Protein AF-A0A699UGI4-F1 (afdb_monomer)

Solvent-accessible surface area (backbone atoms only — not comparable to full-atom values): 4752 Å² total; per-residue (Å²): 116,66,72,61,52,63,47,52,64,32,67,92,67,65,49,75,68,47,51,52,52,49,53,49,54,50,48,49,53,72,74,37,71,83,76,61,93,80,77,64,92,86,45,96,53,54,78,51,73,52,75,47,77,49,62,77,72,32,98,89,74,48,45,44,58,69,48,69,52,75,47,79,55,129

Secondary structure (DSSP, 8-state):
-HHHHHHHTTTTS--HHHHHHHHHHHHHHHH-TTSSPPPPTT-SS-EEEEEE--TT--TTT-----EEEEEE--

Mean predicted aligned error: 8.42 Å

Organism: Tanacetum cinerariifolium (NCBI:txid118510)

Structure (mmCIF, N/CA/C/O backbone):
data_AF-A0A699UGI4-F1
#
_entry.id   AF-A0A699UGI4-F1
#
loop_
_atom_site.group_PDB
_atom_site.id
_atom_site.type_symbol
_atom_site.label_atom_id
_atom_site.label_alt_id
_atom_site.label_comp_id
_atom_site.label_asym_id
_atom_site.label_entity_id
_atom_site.label_seq_id
_atom_site.pdbx_PDB_ins_code
_atom_site.Cartn_x
_atom_site.Cartn_y
_atom_site.Cartn_z
_atom_site.occupancy
_atom_site.B_iso_or_equiv
_atom_site.auth_seq_id
_atom_site.auth_comp_id
_atom_site.auth_asym_id
_atom_site.auth_atom_id
_atom_site.pdbx_PDB_model_num
ATOM 1 N N . MET A 1 1 ? -4.457 3.917 -2.660 1.00 65.38 1 MET A N 1
ATOM 2 C CA . MET A 1 1 ? -4.057 2.846 -3.606 1.00 65.38 1 MET A CA 1
ATOM 3 C C . MET A 1 1 ? -2.980 3.253 -4.629 1.00 65.38 1 MET A C 1
ATOM 5 O O . MET A 1 1 ? -2.467 2.393 -5.326 1.00 65.38 1 MET A O 1
ATOM 9 N N . PHE A 1 2 ? -2.571 4.528 -4.714 1.00 70.31 2 PHE A N 1
ATOM 10 C CA . PHE A 1 2 ? -1.713 5.035 -5.798 1.00 70.31 2 PHE A CA 1
ATOM 11 C C . PHE A 1 2 ? -0.320 4.379 -5.914 1.00 70.31 2 PHE A C 1
ATOM 13 O O . PHE A 1 2 ? 0.051 3.927 -6.994 1.00 70.31 2 PHE A O 1
ATOM 20 N N . ALA A 1 3 ? 0.441 4.287 -4.816 1.00 79.12 3 ALA A N 1
ATOM 21 C CA . ALA A 1 3 ? 1.822 3.787 -4.853 1.00 79.12 3 ALA A CA 1
ATOM 22 C C . ALA A 1 3 ? 1.924 2.309 -5.282 1.00 79.12 3 ALA A C 1
ATOM 24 O O . ALA A 1 3 ? 2.804 1.948 -6.060 1.00 79.12 3 ALA A O 1
ATOM 25 N N . VAL A 1 4 ? 0.992 1.469 -4.818 1.00 81.88 4 VAL A N 1
ATOM 26 C CA . VAL A 1 4 ? 0.923 0.043 -5.179 1.00 81.88 4 VAL A CA 1
ATOM 27 C C . VAL A 1 4 ? 0.557 -0.120 -6.654 1.00 81.88 4 VAL A C 1
ATOM 29 O O . VAL A 1 4 ? 1.255 -0.826 -7.376 1.00 81.88 4 VAL A O 1
ATOM 32 N N . CYS A 1 5 ? -0.470 0.592 -7.133 1.00 77.50 5 CYS A N 1
ATOM 33 C CA . CYS A 1 5 ? -0.866 0.551 -8.542 1.00 77.50 5 CYS A CA 1
ATOM 34 C C . CYS A 1 5 ? 0.250 1.061 -9.468 1.00 77.50 5 CYS A C 1
ATOM 36 O O . CYS A 1 5 ? 0.480 0.482 -10.525 1.00 77.50 5 CYS A O 1
ATOM 38 N N . ALA A 1 6 ? 0.979 2.112 -9.079 1.00 79.94 6 ALA A N 1
ATOM 39 C CA . ALA A 1 6 ? 2.110 2.626 -9.853 1.00 79.94 6 ALA A CA 1
ATOM 40 C C . ALA A 1 6 ? 3.277 1.621 -9.929 1.00 79.94 6 ALA A C 1
ATOM 42 O O . ALA A 1 6 ? 3.878 1.452 -10.993 1.00 79.94 6 ALA A O 1
ATOM 43 N N . ALA A 1 7 ? 3.571 0.920 -8.828 1.00 82.62 7 ALA A N 1
ATOM 44 C CA . ALA A 1 7 ? 4.579 -0.137 -8.806 1.00 82.62 7 ALA A CA 1
ATOM 45 C C . ALA A 1 7 ? 4.162 -1.349 -9.664 1.00 82.62 7 ALA A C 1
ATOM 47 O O . ALA A 1 7 ? 4.981 -1.877 -10.419 1.00 82.62 7 ALA A O 1
ATOM 48 N N . ALA A 1 8 ? 2.884 -1.742 -9.611 1.00 80.75 8 ALA A N 1
ATOM 49 C CA . ALA A 1 8 ? 2.341 -2.901 -10.322 1.00 80.75 8 ALA A CA 1
ATOM 50 C C . ALA A 1 8 ? 2.429 -2.790 -11.857 1.00 80.75 8 ALA A C 1
ATOM 52 O O . ALA A 1 8 ? 2.657 -3.795 -12.529 1.00 80.75 8 ALA A O 1
ATOM 53 N N . ARG A 1 9 ? 2.364 -1.577 -12.432 1.00 79.69 9 ARG A N 1
ATOM 54 C CA . ARG A 1 9 ? 2.485 -1.360 -13.896 1.00 79.69 9 ARG A CA 1
ATOM 55 C C . ARG A 1 9 ? 3.759 -1.955 -14.499 1.00 79.69 9 ARG A C 1
ATOM 57 O O . ARG A 1 9 ? 3.794 -2.343 -15.661 1.00 79.69 9 ARG A O 1
ATOM 64 N N . HIS A 1 10 ? 4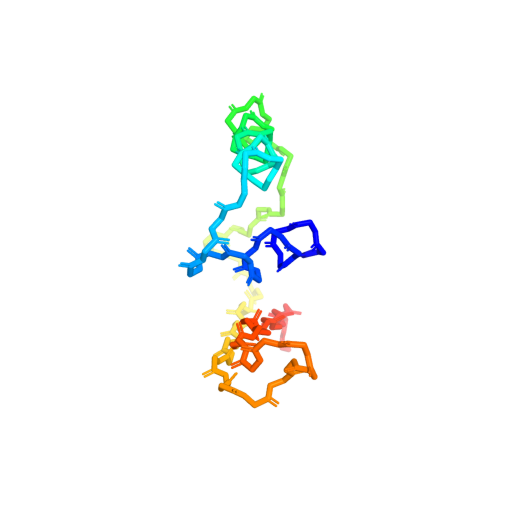.818 -2.069 -13.705 1.00 79.94 10 HIS A N 1
ATOM 65 C CA . HIS A 1 10 ? 6.106 -2.559 -14.175 1.00 79.94 10 HIS A CA 1
ATOM 66 C C . HIS A 1 10 ? 6.366 -4.029 -13.828 1.00 79.94 10 HIS A C 1
ATOM 68 O O . HIS A 1 10 ? 7.493 -4.486 -13.989 1.00 79.94 10 HIS A O 1
ATOM 74 N N . GLN A 1 11 ? 5.355 -4.782 -13.388 1.00 78.81 11 GLN A N 1
ATOM 75 C CA . GLN A 1 11 ? 5.524 -6.160 -12.914 1.00 78.81 11 GLN A CA 1
ATOM 76 C C . GLN A 1 11 ? 6.046 -7.120 -13.995 1.00 78.81 11 GLN A C 1
ATOM 78 O O . GLN A 1 11 ? 6.861 -7.985 -13.695 1.00 78.81 11 GLN A O 1
ATOM 83 N N . VAL A 1 12 ? 5.637 -6.939 -15.255 1.00 80.94 12 VAL A N 1
ATOM 84 C CA . VAL A 1 12 ? 6.080 -7.786 -16.384 1.00 80.94 12 VAL A CA 1
ATOM 85 C C . VAL A 1 12 ? 7.555 -7.557 -16.737 1.00 80.94 12 VAL A C 1
ATOM 87 O O . VAL A 1 12 ? 8.236 -8.457 -17.219 1.00 80.94 12 VAL A O 1
ATOM 90 N N . THR A 1 13 ? 8.068 -6.342 -16.525 1.00 86.44 13 THR A N 1
ATO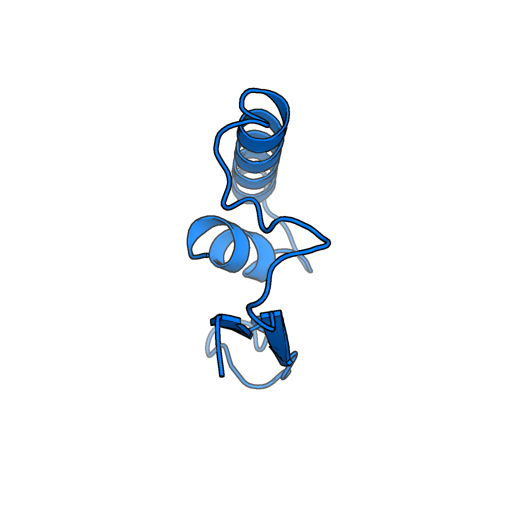M 91 C CA . THR A 1 13 ? 9.461 -5.992 -16.855 1.00 86.44 13 THR A CA 1
ATOM 92 C C . THR A 1 13 ? 9.972 -4.945 -15.863 1.00 86.44 13 THR A C 1
ATOM 94 O O . THR A 1 13 ? 9.999 -3.746 -16.170 1.00 86.44 13 THR A O 1
ATOM 97 N N . PRO A 1 14 ? 10.309 -5.363 -14.633 1.00 86.25 14 PRO A N 1
ATOM 98 C CA . PRO A 1 14 ? 10.671 -4.436 -13.575 1.00 86.25 14 PRO A CA 1
ATOM 99 C C . PRO A 1 14 ? 12.102 -3.918 -13.759 1.00 86.25 14 PRO A C 1
ATOM 101 O O . PRO A 1 14 ? 13.029 -4.672 -14.042 1.00 86.25 14 PRO A O 1
ATOM 104 N N . LYS A 1 15 ? 12.294 -2.610 -13.557 1.00 91.56 15 LYS A N 1
ATOM 105 C CA . LYS A 1 15 ? 13.617 -1.982 -13.441 1.00 91.56 15 LYS A CA 1
ATOM 106 C C . LYS A 1 15 ? 14.097 -2.042 -11.991 1.00 91.56 15 LYS A C 1
ATOM 108 O O . LYS A 1 15 ? 13.290 -2.173 -11.070 1.00 91.56 15 LYS A O 1
ATOM 113 N N . THR A 1 16 ? 15.395 -1.853 -11.773 1.00 93.56 16 THR A N 1
ATOM 114 C CA . THR A 1 16 ? 16.000 -1.778 -10.429 1.00 93.56 16 THR A CA 1
ATOM 115 C C . THR A 1 16 ? 15.316 -0.746 -9.528 1.00 93.56 16 THR A C 1
ATOM 117 O O . THR A 1 16 ? 15.038 -1.038 -8.367 1.00 93.56 16 THR A O 1
ATOM 120 N N . SER A 1 17 ? 14.958 0.423 -10.067 1.00 91.06 17 SER A N 1
ATOM 121 C CA . SER A 1 17 ? 14.187 1.449 -9.351 1.00 91.06 17 SER A CA 1
ATOM 122 C C . SER A 1 17 ? 12.799 0.957 -8.921 1.00 91.06 17 SER A C 1
ATOM 124 O O . SER A 1 17 ? 12.393 1.187 -7.787 1.00 91.06 17 SER A O 1
ATOM 126 N N . ASN A 1 18 ? 12.097 0.219 -9.786 1.00 88.81 18 ASN A N 1
ATOM 127 C CA . ASN A 1 18 ? 10.765 -0.319 -9.493 1.00 88.81 18 ASN A CA 1
ATOM 128 C C . ASN A 1 18 ? 10.825 -1.373 -8.379 1.00 88.81 18 ASN A C 1
ATOM 130 O O . ASN A 1 18 ? 9.977 -1.386 -7.487 1.00 88.81 18 ASN A O 1
ATOM 134 N N . LEU A 1 19 ? 11.856 -2.224 -8.396 1.00 92.19 19 LEU A N 1
ATOM 135 C CA . LEU A 1 19 ? 12.098 -3.208 -7.339 1.00 92.19 19 LEU A CA 1
ATOM 136 C C . LEU A 1 19 ? 12.423 -2.535 -6.001 1.00 92.19 19 LEU A C 1
ATOM 138 O O . LEU A 1 19 ? 11.957 -2.986 -4.956 1.00 92.19 19 LEU A O 1
ATOM 142 N N . LEU A 1 20 ? 13.178 -1.432 -6.022 1.00 95.00 20 LEU A N 1
ATOM 143 C CA . LEU A 1 20 ? 13.458 -0.645 -4.822 1.00 95.00 20 LEU A CA 1
ATOM 144 C C . LEU A 1 20 ? 12.171 -0.050 -4.233 1.00 95.00 20 LEU A C 1
ATOM 146 O O . LEU A 1 20 ? 11.949 -0.158 -3.027 1.00 95.00 20 LEU A O 1
ATOM 150 N N . SER A 1 21 ? 11.299 0.514 -5.073 1.00 91.19 21 SER A N 1
ATOM 151 C CA . SER A 1 21 ? 9.993 1.023 -4.643 1.00 91.19 21 SER A CA 1
ATOM 152 C C . SER A 1 21 ? 9.109 -0.086 -4.065 1.00 91.19 21 SER A C 1
ATOM 154 O O . SER A 1 21 ? 8.544 0.088 -2.987 1.00 91.19 21 SER A O 1
ATOM 156 N N . ALA A 1 22 ? 9.039 -1.257 -4.708 1.00 91.69 22 ALA A N 1
ATOM 157 C CA . ALA A 1 22 ? 8.300 -2.407 -4.181 1.00 91.69 22 ALA A CA 1
ATOM 158 C C . ALA A 1 22 ? 8.847 -2.859 -2.815 1.00 91.69 22 ALA A C 1
ATOM 160 O O . ALA A 1 22 ? 8.087 -3.059 -1.869 1.00 91.69 22 ALA A O 1
ATOM 161 N N . LYS A 1 23 ? 10.176 -2.932 -2.668 1.00 94.75 23 LYS A N 1
ATOM 162 C CA . LYS A 1 23 ? 10.837 -3.247 -1.394 1.00 94.75 23 LYS A CA 1
ATOM 163 C C . LYS A 1 23 ? 10.480 -2.241 -0.296 1.00 94.75 23 LYS A C 1
ATOM 165 O O . LYS A 1 23 ? 10.264 -2.644 0.844 1.00 94.75 23 LYS A O 1
ATOM 170 N N . GLN A 1 24 ? 10.411 -0.949 -0.615 1.00 94.12 24 GLN A N 1
ATOM 171 C CA . GLN A 1 24 ? 10.005 0.089 0.338 1.00 94.12 24 GLN A CA 1
ATOM 172 C C . GLN A 1 24 ? 8.537 -0.053 0.754 1.00 94.12 24 GLN A C 1
ATOM 174 O O . GLN A 1 24 ? 8.247 0.052 1.944 1.00 94.12 24 GLN A O 1
ATOM 179 N N . ILE A 1 25 ? 7.638 -0.350 -0.192 1.00 91.88 25 ILE A N 1
ATOM 180 C CA . ILE A 1 25 ? 6.221 -0.622 0.093 1.00 91.88 25 ILE A CA 1
ATOM 181 C C . ILE A 1 25 ? 6.101 -1.799 1.066 1.00 91.88 25 ILE A C 1
ATOM 183 O O . ILE A 1 25 ? 5.470 -1.662 2.111 1.00 91.88 25 ILE A O 1
ATOM 187 N N . PHE A 1 26 ? 6.767 -2.925 0.788 1.00 90.94 26 PHE A N 1
ATOM 188 C CA . PHE A 1 26 ? 6.748 -4.076 1.694 1.00 90.94 26 PHE A CA 1
ATOM 189 C C . PHE A 1 26 ? 7.356 -3.756 3.057 1.00 90.94 26 PHE A C 1
ATOM 191 O O . PHE A 1 26 ? 6.769 -4.105 4.078 1.00 90.94 26 PHE A O 1
ATOM 198 N N . LYS A 1 27 ? 8.483 -3.033 3.096 1.00 95.00 27 LYS A N 1
ATOM 199 C CA . LYS A 1 27 ? 9.095 -2.600 4.356 1.00 95.00 27 LYS A CA 1
ATOM 200 C C . LYS A 1 27 ? 8.113 -1.778 5.189 1.00 95.00 27 LYS A C 1
ATOM 202 O O . LYS A 1 27 ? 7.986 -2.041 6.379 1.00 95.00 27 LYS A O 1
ATOM 207 N N . TYR A 1 28 ? 7.400 -0.835 4.577 1.00 90.12 28 TYR A N 1
ATOM 208 C CA . TYR A 1 28 ? 6.390 -0.030 5.262 1.00 90.12 28 TYR A CA 1
ATOM 209 C C . TYR A 1 28 ? 5.253 -0.893 5.823 1.00 90.12 28 TYR A C 1
ATOM 211 O O . TYR A 1 28 ? 4.941 -0.781 7.007 1.00 90.12 28 TYR A O 1
ATOM 219 N N . LEU A 1 29 ? 4.706 -1.809 5.014 1.00 87.62 29 LEU A N 1
ATOM 220 C CA . LEU A 1 29 ? 3.650 -2.736 5.441 1.00 8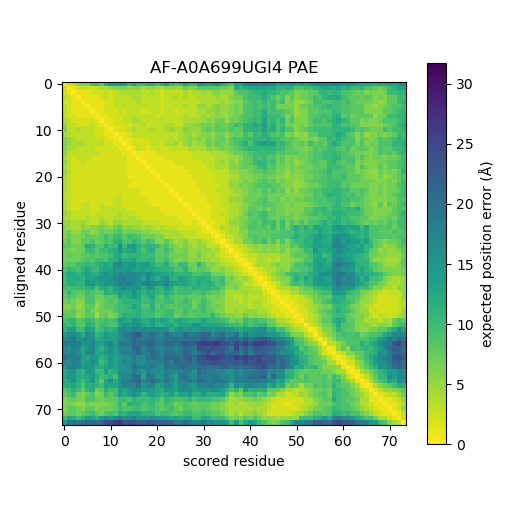7.62 29 LEU A CA 1
ATOM 221 C C . LEU A 1 29 ? 4.090 -3.602 6.631 1.00 87.62 29 LEU A C 1
ATOM 223 O O . LEU A 1 29 ? 3.333 -3.776 7.582 1.00 87.62 29 LEU A O 1
ATOM 227 N N . THR A 1 30 ? 5.328 -4.106 6.611 1.00 89.56 30 THR A N 1
ATOM 228 C CA . THR A 1 30 ? 5.873 -4.914 7.715 1.00 89.56 30 THR A CA 1
ATOM 229 C C . THR A 1 30 ? 6.236 -4.094 8.951 1.00 89.56 30 THR A C 1
ATOM 231 O O . THR A 1 30 ? 6.112 -4.587 10.067 1.00 89.56 30 THR A O 1
ATOM 234 N N . ALA A 1 31 ? 6.690 -2.851 8.773 1.00 93.00 31 ALA A N 1
ATOM 235 C CA . ALA A 1 31 ? 7.130 -1.993 9.869 1.00 93.00 31 ALA A CA 1
ATOM 236 C C . ALA A 1 31 ? 5.951 -1.391 10.641 1.00 93.00 31 ALA A C 1
ATOM 238 O O . ALA A 1 31 ? 6.064 -1.142 11.840 1.00 93.00 31 ALA A O 1
ATOM 239 N N . TYR A 1 32 ? 4.819 -1.177 9.968 1.00 89.56 32 TYR A N 1
ATOM 240 C CA . TYR A 1 32 ? 3.654 -0.528 10.555 1.00 89.56 32 TYR A CA 1
ATOM 241 C C . TYR A 1 32 ? 2.364 -1.317 10.309 1.00 89.56 32 TYR A C 1
ATOM 243 O O . TYR A 1 32 ? 1.433 -0.790 9.701 1.00 89.56 32 TYR A O 1
ATOM 251 N N . PRO A 1 33 ? 2.236 -2.547 10.840 1.00 82.06 33 PRO A N 1
ATOM 252 C CA . PRO A 1 33 ? 1.035 -3.359 10.638 1.00 82.06 33 PRO A CA 1
ATOM 253 C C . PRO A 1 33 ? -0.229 -2.672 11.175 1.00 82.06 33 PRO A C 1
ATOM 255 O O . PRO A 1 33 ? -1.319 -2.885 10.669 1.00 82.06 33 PRO A O 1
ATOM 258 N N . LYS A 1 34 ? -0.100 -1.791 12.173 1.00 84.31 34 LYS A N 1
ATOM 259 C CA . LYS A 1 34 ? -1.230 -1.047 12.747 1.00 84.31 34 LYS A CA 1
ATOM 260 C C . LYS A 1 34 ? -1.716 0.116 11.867 1.00 84.31 34 LYS A C 1
ATOM 262 O O . LYS A 1 34 ? -2.812 0.610 12.101 1.00 84.31 34 LYS A O 1
ATOM 267 N N . LEU A 1 35 ? -0.932 0.553 10.876 1.00 80.44 35 LEU A N 1
ATOM 268 C CA . LEU A 1 35 ? -1.298 1.623 9.942 1.00 80.44 35 LEU A CA 1
ATOM 269 C C . LEU A 1 35 ? -2.020 1.019 8.730 1.00 80.44 35 LEU A C 1
ATOM 271 O O . LEU A 1 35 ? -1.450 0.851 7.655 1.00 80.44 35 LEU A O 1
ATOM 275 N N . GLY A 1 36 ? -3.289 0.674 8.925 1.00 79.31 36 GLY A N 1
ATOM 276 C CA . GLY A 1 36 ? -4.181 0.173 7.885 1.00 79.31 36 GLY A CA 1
ATOM 277 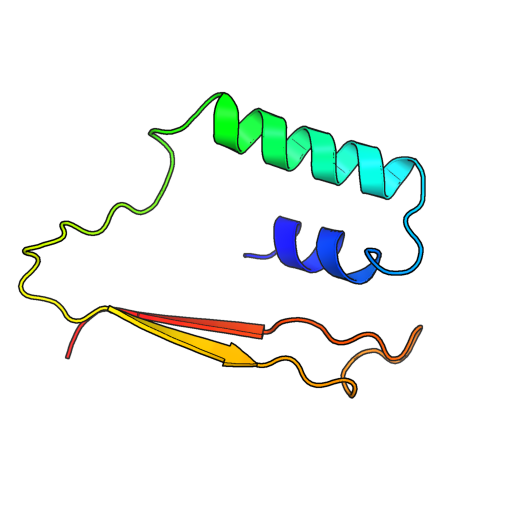C C . GLY A 1 36 ? -5.637 0.418 8.262 1.00 79.31 36 GLY A C 1
ATOM 278 O O . GLY A 1 36 ? -5.943 0.644 9.434 1.00 79.31 36 GLY A O 1
ATOM 279 N N . LEU A 1 37 ? -6.537 0.387 7.277 1.00 77.44 37 LEU A N 1
ATOM 280 C CA . LEU A 1 37 ? -7.963 0.288 7.574 1.00 77.44 37 LEU A CA 1
ATOM 281 C C . LEU A 1 37 ? -8.245 -1.149 8.017 1.00 77.44 37 LEU A C 1
ATOM 283 O O . LEU A 1 37 ? -8.046 -2.088 7.247 1.00 77.44 37 LEU A O 1
ATOM 287 N N . TRP A 1 38 ? -8.675 -1.305 9.263 1.00 80.00 38 TRP A N 1
ATOM 288 C CA . TRP A 1 38 ? -9.072 -2.588 9.825 1.00 80.00 38 TRP A CA 1
ATOM 289 C C . TRP A 1 38 ? -10.590 -2.652 9.870 1.00 80.00 38 TRP A C 1
ATOM 291 O O . TRP A 1 38 ? -11.225 -1.824 10.522 1.00 80.00 38 TRP A O 1
ATOM 301 N N . TYR A 1 39 ? -11.161 -3.643 9.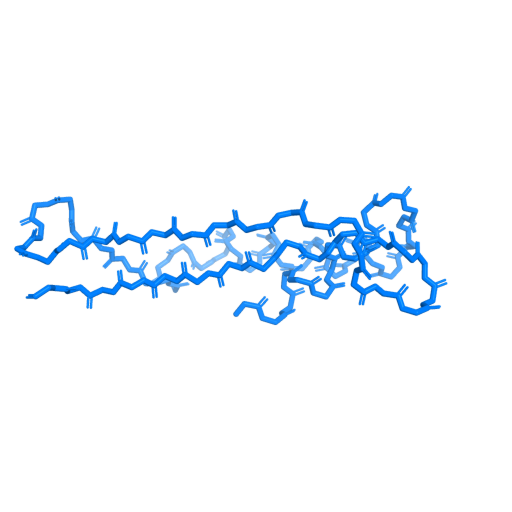195 1.00 80.38 39 TYR A N 1
ATOM 302 C CA . TYR A 1 39 ? -12.584 -3.936 9.282 1.00 80.38 39 TYR A CA 1
ATOM 303 C C . TYR A 1 39 ? -12.786 -5.078 10.284 1.00 80.38 39 TYR A C 1
ATOM 305 O O . TYR A 1 39 ? -12.191 -6.147 10.103 1.00 80.38 39 TYR A O 1
ATOM 313 N N . PRO A 1 40 ? -13.567 -4.876 11.361 1.00 80.50 40 PRO A N 1
ATOM 314 C CA . PRO A 1 40 ? -13.946 -5.961 12.258 1.00 80.50 40 PRO A CA 1
ATOM 315 C C . PRO A 1 40 ? -14.663 -7.053 11.464 1.00 80.50 40 PRO A C 1
ATOM 317 O O . PRO A 1 40 ? -15.520 -6.742 10.642 1.00 80.50 40 PRO A O 1
ATOM 320 N N . ARG A 1 41 ? -14.341 -8.327 11.715 1.00 79.75 41 ARG A N 1
ATOM 321 C CA . ARG A 1 41 ? -15.027 -9.449 11.052 1.00 79.75 41 ARG A CA 1
ATOM 322 C C . ARG A 1 41 ? -16.537 -9.424 11.316 1.00 79.75 41 ARG A C 1
ATOM 324 O O . ARG A 1 41 ? -17.304 -9.685 10.403 1.00 79.75 41 ARG A O 1
ATOM 331 N N . ASP A 1 42 ? -16.928 -9.059 12.535 1.00 82.75 42 ASP A N 1
ATOM 332 C CA . ASP A 1 42 ? -18.323 -9.026 12.998 1.00 82.75 42 ASP A CA 1
ATOM 333 C C . ASP A 1 42 ? -18.922 -7.610 12.915 1.00 82.75 42 ASP A C 1
ATOM 335 O O . ASP A 1 42 ? -19.750 -7.195 13.725 1.00 82.75 42 ASP A O 1
ATOM 339 N N . SER A 1 43 ? -18.429 -6.824 11.962 1.00 81.62 43 SER A N 1
ATOM 340 C CA . SER A 1 43 ? -18.935 -5.493 11.661 1.00 81.62 43 SER A CA 1
ATOM 341 C C . SER A 1 43 ? -20.372 -5.567 11.117 1.00 81.62 43 SER A C 1
ATOM 343 O O . SER A 1 43 ? -20.642 -6.421 10.276 1.00 81.62 43 SER A O 1
ATOM 345 N N . PRO A 1 44 ? -21.281 -4.650 11.507 1.00 83.69 44 PRO A N 1
ATOM 346 C CA . PRO A 1 44 ? -22.627 -4.585 10.934 1.00 83.69 44 PRO A CA 1
ATOM 347 C C . PRO A 1 44 ? -22.643 -4.030 9.498 1.00 83.69 44 PRO A C 1
ATOM 349 O O . PRO A 1 44 ? -23.700 -3.988 8.876 1.00 83.69 44 PRO A O 1
ATOM 352 N N . PHE A 1 45 ? -21.500 -3.558 8.988 1.00 79.44 45 PHE A N 1
ATOM 353 C CA . PHE A 1 45 ? -21.343 -3.059 7.623 1.00 79.44 45 PHE A CA 1
ATOM 354 C C . PHE A 1 45 ? -20.784 -4.156 6.716 1.00 79.44 45 PHE A C 1
ATOM 356 O O . PHE A 1 45 ? -19.760 -4.763 7.049 1.00 79.44 45 PHE A O 1
ATOM 363 N N . ASP A 1 46 ? -21.401 -4.319 5.546 1.00 83.88 46 ASP A N 1
ATOM 364 C CA . ASP A 1 46 ? -20.879 -5.146 4.464 1.00 83.88 46 ASP A CA 1
ATOM 365 C C . ASP A 1 46 ? -19.704 -4.438 3.769 1.00 83.88 46 ASP A C 1
ATOM 367 O O . ASP A 1 46 ? -19.740 -3.230 3.504 1.00 83.88 46 ASP A O 1
ATOM 371 N N . LEU A 1 47 ? -18.643 -5.201 3.490 1.00 85.19 47 LEU A N 1
ATOM 372 C CA . LEU A 1 47 ? -17.495 -4.764 2.698 1.00 85.19 47 LEU A CA 1
ATOM 373 C C . LEU A 1 47 ? -17.530 -5.484 1.349 1.00 85.19 47 LEU A C 1
ATOM 375 O O . LEU A 1 47 ? -17.249 -6.681 1.274 1.00 85.19 47 LEU A O 1
ATOM 379 N N . GLU A 1 48 ? -17.812 -4.742 0.282 1.00 85.81 48 GLU A N 1
ATOM 380 C CA . GLU A 1 48 ? -17.760 -5.249 -1.091 1.00 85.81 48 GLU A CA 1
ATOM 381 C C . GLU A 1 48 ? -16.535 -4.681 -1.805 1.00 85.81 48 GLU A C 1
ATOM 383 O O . GLU A 1 48 ? -16.291 -3.473 -1.801 1.00 85.81 48 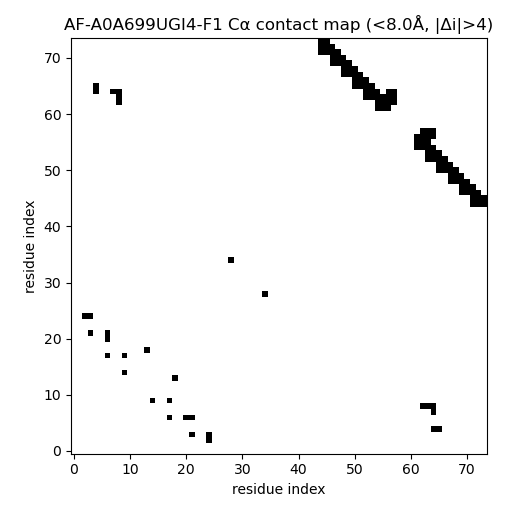GLU A O 1
ATOM 388 N N . ALA A 1 49 ? -15.738 -5.548 -2.426 1.00 85.12 49 ALA A N 1
ATOM 389 C CA . ALA A 1 49 ? -14.564 -5.141 -3.183 1.00 85.12 49 ALA A CA 1
ATOM 390 C C . ALA A 1 49 ? -14.636 -5.696 -4.604 1.00 85.12 49 ALA A C 1
ATOM 392 O O . ALA A 1 49 ? -14.724 -6.908 -4.800 1.00 85.12 49 ALA A O 1
ATOM 393 N N . PHE A 1 50 ? -14.547 -4.805 -5.586 1.00 80.62 50 PHE A N 1
ATOM 394 C CA . PHE A 1 50 ? -14.471 -5.156 -6.998 1.00 80.62 50 PHE A CA 1
ATOM 395 C C . PHE A 1 50 ? -13.050 -4.925 -7.482 1.00 80.62 50 PHE A C 1
ATOM 397 O O . PHE A 1 50 ? -12.451 -3.884 -7.201 1.00 80.62 50 PHE A O 1
ATOM 404 N N . PHE A 1 51 ? -12.519 -5.894 -8.216 1.00 76.75 51 PHE A N 1
ATOM 405 C CA . PHE A 1 51 ? -11.228 -5.791 -8.874 1.00 76.75 51 PHE A CA 1
ATOM 406 C C . PHE A 1 51 ? -11.414 -6.143 -10.340 1.00 76.75 51 PHE A C 1
ATOM 408 O O . PHE A 1 51 ? -11.925 -7.217 -10.649 1.00 76.75 51 PHE A O 1
ATOM 415 N N . ASP A 1 52 ? -10.995 -5.241 -11.218 1.00 73.56 52 ASP A N 1
ATOM 416 C CA . ASP A 1 52 ? -10.926 -5.495 -12.650 1.00 73.56 52 ASP A CA 1
ATOM 417 C C . ASP A 1 52 ? -9.465 -5.593 -13.083 1.00 73.56 52 ASP A C 1
ATOM 419 O O . ASP A 1 52 ? -8.584 -4.897 -12.568 1.00 73.56 52 ASP A O 1
ATOM 423 N N . SER A 1 53 ? -9.213 -6.498 -14.017 1.00 66.88 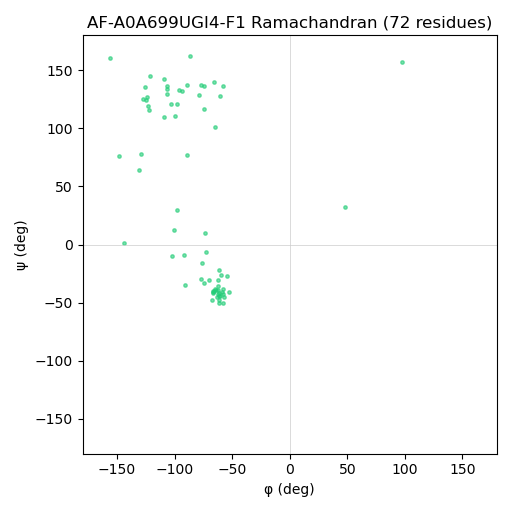53 SER A N 1
ATOM 424 C CA . SER A 1 53 ? -7.919 -6.698 -14.649 1.00 66.88 53 SER A CA 1
ATOM 425 C C . SER A 1 53 ? -8.129 -6.703 -16.156 1.00 66.88 53 SER A C 1
ATOM 427 O O . SER A 1 53 ? -8.164 -7.754 -16.796 1.00 66.88 53 SER A O 1
ATOM 429 N N . ASP A 1 54 ? -8.287 -5.517 -16.731 1.00 64.94 54 ASP A N 1
ATOM 430 C CA . ASP A 1 54 ? -8.455 -5.327 -18.160 1.00 64.94 54 ASP A CA 1
ATOM 431 C C . ASP A 1 54 ? -7.104 -5.054 -18.833 1.00 64.94 54 ASP A C 1
ATOM 433 O O . ASP A 1 54 ? -6.302 -4.236 -18.391 1.00 64.94 54 ASP A O 1
ATOM 437 N N . TYR A 1 55 ? -6.793 -5.740 -19.931 1.00 57.50 55 TYR A N 1
ATOM 438 C CA . TYR A 1 55 ? -5.524 -5.559 -20.658 1.00 57.50 55 TYR A CA 1
ATOM 439 C C . TYR A 1 55 ? -5.467 -4.237 -21.468 1.00 57.50 55 TYR A C 1
ATOM 441 O O . TYR A 1 55 ? -4.577 -4.029 -22.289 1.00 57.50 55 TYR A O 1
ATOM 449 N N . VAL A 1 56 ? -6.431 -3.326 -21.287 1.00 56.50 56 VAL A N 1
ATOM 450 C CA . VAL A 1 56 ? -6.760 -2.282 -22.279 1.00 56.50 56 VAL A CA 1
ATOM 451 C C . VAL A 1 56 ? -6.202 -0.884 -21.934 1.00 56.50 56 VAL A C 1
ATOM 453 O O . VAL A 1 56 ? -6.187 -0.003 -22.789 1.00 56.50 56 VAL A O 1
ATOM 456 N N . GLY A 1 57 ? -5.660 -0.658 -20.734 1.00 59.38 57 GLY A N 1
ATOM 457 C CA . GLY A 1 57 ? -5.574 0.703 -20.174 1.00 59.38 57 GLY A CA 1
ATOM 458 C C . GLY A 1 57 ? -4.325 1.581 -20.393 1.00 59.38 57 GLY A C 1
ATOM 459 O O . GLY A 1 57 ? -4.377 2.751 -20.018 1.00 59.38 57 GLY A O 1
ATOM 460 N N . ALA A 1 58 ? -3.198 1.109 -20.945 1.00 61.00 58 ALA A N 1
ATOM 461 C CA . ALA A 1 58 ? -1.956 1.911 -20.948 1.00 61.00 58 ALA A CA 1
ATOM 462 C C . ALA A 1 58 ? -1.375 2.182 -22.350 1.00 61.00 58 ALA A C 1
ATOM 464 O O . ALA A 1 58 ? -0.900 1.271 -23.026 1.00 61.00 58 ALA A O 1
ATOM 465 N N . HIS A 1 59 ? -1.334 3.460 -22.758 1.00 57.66 59 HIS A N 1
ATOM 466 C CA . HIS A 1 59 ? -0.825 3.919 -24.066 1.00 57.66 59 HIS A CA 1
ATOM 467 C C . HIS A 1 59 ? 0.670 3.587 -24.300 1.00 57.66 59 HIS A C 1
ATOM 469 O O . HIS A 1 59 ? 1.120 3.531 -25.443 1.00 57.66 59 HIS A O 1
ATOM 475 N N . GLY A 1 60 ? 1.457 3.358 -23.241 1.00 62.81 60 GLY A N 1
ATOM 476 C CA . GLY A 1 60 ? 2.896 3.076 -23.347 1.00 62.81 60 GLY A CA 1
ATOM 477 C C . GLY A 1 60 ? 3.261 1.593 -23.462 1.00 62.81 60 GLY A C 1
ATOM 478 O O . GLY A 1 60 ? 4.231 1.252 -24.131 1.00 62.81 60 GLY A O 1
ATOM 479 N N . ASP A 1 61 ? 2.514 0.709 -22.806 1.00 65.31 61 ASP A N 1
ATOM 480 C CA . ASP A 1 61 ? 2.908 -0.692 -22.634 1.00 65.31 61 ASP A CA 1
ATOM 481 C C . ASP A 1 61 ? 1.743 -1.694 -22.679 1.00 65.31 61 ASP A C 1
ATOM 483 O O . ASP A 1 61 ? 1.994 -2.892 -22.558 1.00 65.31 61 ASP A O 1
ATOM 487 N N . ARG A 1 62 ? 0.493 -1.240 -22.900 1.00 58.66 62 ARG A N 1
ATOM 488 C CA . ARG A 1 62 ? -0.730 -2.075 -22.938 1.00 58.66 62 ARG A CA 1
ATOM 489 C C . ARG A 1 62 ? -0.831 -3.042 -21.751 1.00 58.66 62 ARG A C 1
ATOM 491 O O . ARG A 1 62 ? -1.337 -4.151 -21.872 1.00 58.66 62 ARG A O 1
ATOM 498 N N . LYS A 1 63 ? -0.308 -2.642 -20.590 1.00 59.16 63 LYS A N 1
ATOM 499 C CA . LYS A 1 63 ? -0.361 -3.465 -19.383 1.00 59.16 63 LYS A CA 1
ATOM 500 C C . LYS A 1 63 ? -1.634 -3.177 -18.615 1.00 59.16 63 LYS A C 1
ATOM 502 O O . LYS A 1 63 ? -2.030 -2.024 -18.444 1.00 59.16 63 LYS A O 1
ATOM 507 N N . SER A 1 64 ? -2.244 -4.257 -18.144 1.00 57.00 64 SER A N 1
ATOM 508 C CA . SER A 1 64 ? -3.422 -4.192 -17.298 1.00 57.00 64 SER A CA 1
ATOM 509 C C . SER A 1 64 ? -3.102 -3.439 -16.013 1.00 57.00 64 SER A C 1
ATOM 511 O O . SER A 1 64 ? -2.110 -3.732 -15.341 1.00 57.00 64 SER A O 1
ATOM 513 N N . THR A 1 65 ? -3.911 -2.430 -15.696 1.00 58.28 65 THR A N 1
ATOM 514 C CA . THR A 1 65 ? -3.836 -1.747 -14.406 1.00 58.28 65 THR A CA 1
ATOM 515 C C . THR A 1 65 ? -4.946 -2.343 -13.572 1.00 58.28 65 THR A C 1
ATOM 517 O O . THR A 1 65 ? -6.102 -2.106 -13.885 1.00 58.28 65 THR A O 1
ATOM 520 N N . THR A 1 66 ? -4.625 -3.119 -12.535 1.00 63.28 66 THR A N 1
ATOM 521 C CA . THR A 1 66 ? -5.679 -3.650 -11.667 1.00 63.28 66 THR A CA 1
ATOM 522 C C . THR A 1 66 ? -6.354 -2.483 -10.950 1.00 63.28 66 THR A C 1
ATOM 524 O O . THR A 1 66 ? -5.788 -1.894 -10.021 1.00 63.28 66 THR A O 1
ATOM 527 N N . GLY A 1 67 ? -7.526 -2.098 -11.447 1.00 68.81 67 GLY A N 1
ATOM 528 C CA . GLY A 1 67 ? -8.411 -1.140 -10.813 1.00 68.81 67 GLY A CA 1
ATOM 529 C C . GLY A 1 67 ? -9.162 -1.862 -9.709 1.00 68.81 67 GLY A C 1
ATOM 530 O O . GLY A 1 67 ? -9.711 -2.936 -9.930 1.00 68.81 67 GLY A O 1
ATOM 531 N N . GLY A 1 68 ? -9.148 -1.303 -8.505 1.00 76.44 68 GLY A N 1
ATOM 532 C CA . GLY A 1 68 ? -9.922 -1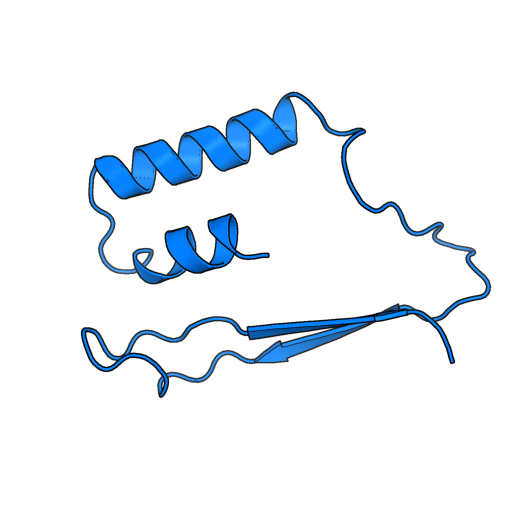.825 -7.390 1.00 76.44 68 GLY A CA 1
ATOM 533 C C . GLY A 1 68 ? -10.798 -0.729 -6.814 1.00 76.44 68 GLY A C 1
ATOM 534 O O . GLY A 1 68 ? -10.316 0.387 -6.605 1.00 76.44 68 GLY A O 1
ATOM 535 N N . CYS A 1 69 ? -12.058 -1.039 -6.528 1.00 78.81 69 CYS A N 1
ATOM 536 C CA . CYS A 1 69 ? -12.892 -0.205 -5.674 1.00 78.81 69 CYS A CA 1
ATOM 537 C C . CYS A 1 69 ? -13.382 -1.026 -4.483 1.00 78.81 69 CYS A C 1
ATOM 539 O O . CYS A 1 69 ? -13.613 -2.229 -4.583 1.00 78.81 69 CYS A O 1
ATOM 541 N N . GLN A 1 70 ? -13.495 -0.365 -3.337 1.00 83.56 70 GLN A N 1
ATOM 54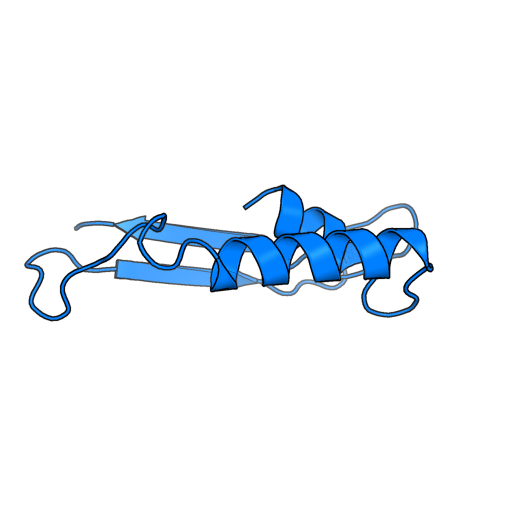2 C CA . GLN A 1 70 ? -14.024 -0.951 -2.114 1.00 83.56 70 GLN A CA 1
ATOM 543 C C . GLN A 1 70 ? -15.191 -0.080 -1.667 1.00 83.56 70 GLN A C 1
ATOM 545 O O . GLN A 1 70 ? -15.034 1.138 -1.556 1.00 83.56 70 GLN A O 1
ATOM 550 N N . PHE A 1 71 ? -16.340 -0.701 -1.438 1.00 81.88 71 PHE A N 1
ATOM 551 C CA . PHE A 1 71 ? -17.527 -0.082 -0.872 1.00 81.88 71 PHE A CA 1
ATOM 552 C C . PHE A 1 71 ? -17.697 -0.564 0.562 1.00 81.88 71 PHE A C 1
ATOM 554 O O . PHE A 1 71 ? -17.524 -1.747 0.850 1.00 81.88 71 PHE A O 1
ATOM 561 N N . LEU A 1 72 ? -18.015 0.372 1.451 1.00 83.50 72 LEU A N 1
ATOM 562 C CA . LEU A 1 72 ? -18.245 0.105 2.861 1.00 83.50 72 LEU A CA 1
ATOM 563 C C . LEU A 1 72 ? -19.642 0.589 3.235 1.00 83.50 72 LEU A C 1
ATOM 565 O O . LEU A 1 72 ? -19.913 1.789 3.157 1.00 83.50 72 LEU A O 1
ATOM 569 N N . GLY A 1 73 ? -20.481 -0.341 3.686 1.00 77.12 73 GLY A N 1
ATOM 570 C CA . GLY A 1 73 ? -21.854 -0.070 4.098 1.00 77.12 73 GLY A CA 1
ATOM 571 C C . GLY A 1 73 ? -22.893 -0.367 3.017 1.00 77.12 73 GLY A C 1
ATOM 572 O O . GLY A 1 73 ? -22.598 -0.381 1.821 1.00 77.12 73 GLY A O 1
ATOM 573 N N . ARG A 1 74 ? -24.120 -0.589 3.488 1.00 59.81 74 ARG A N 1
ATOM 574 C CA . ARG A 1 74 ? -25.352 -0.712 2.715 1.00 59.81 74 ARG A CA 1
ATOM 575 C C . ARG A 1 74 ? -26.461 0.043 3.435 1.00 59.81 74 ARG A C 1
ATOM 577 O O . ARG A 1 74 ? -26.430 0.048 4.687 1.00 59.81 74 ARG A O 1
#

pLDDT: mean 78.95, std 11.1, range [56.5, 95.0]

Nearest PDB structures (foldseek):
  8ieq-assembly1_D  TM=2.580E-01  e=1.531E+00  Homo sapiens
  7ztb-assembly2_B  TM=2.767E-01  e=6.243E+00  Salmonella

Foldseek 3Di:
DPLVLVLVQCVVPDDPVSVVSVVVVVVCCVVCVVPDDDDDPPDPKDKDKDWDFQLCDDPPPSGTRTDMDIDIGD

Radius of gyration: 15.39 Å; Cα contacts (8 Å, |Δi|>4): 64; chains: 1; bounding box: 41×14×37 Å

Sequence (74 aa):
MFAVCAAARHQVTPKTSNLLSAKQIFKYLTAYPKLGLWYPRDSPFDLEAFFDSDYVGAHGDRKSTTGGCQFLGR